Protein AF-A0A3Q0JA03-F1 (afdb_monomer)

Nearest PDB structures (foldseek):
  7r0u-assembly2_B  TM=6.895E-01  e=1.080E-05  Anopheles gambiae
  7r0o-assembly1_A  TM=6.574E-01  e=5.581E-05  Anopheles gambiae
  7r0o-assembly2_B  TM=6.532E-01  e=5.226E-05  Anopheles gambiae

Foldseek 3Di:
DPPVCVVPDPPDPPPDPPVAEDEQCLLVVCDPVNLVVQCVVCVPPPVSNVVSVVSNDRVVVVVVPPPDDHDYDYPDDPVPDDVCCVVPPHDDDDDDDADPDLVPDDPVVSVVVCVVCVVPHPNSDPPPVVVVDDPVVVVVVVVVVCVVCVPDPDDHDD

Solvent-accessible surface area (backbone atoms only — not comparable to full-atom values): 10381 Å² total; per-residue (Å²): 130,68,74,71,61,75,78,42,72,95,84,60,96,63,83,70,88,64,92,42,72,46,60,66,59,57,26,78,76,42,49,77,67,56,47,52,50,54,43,62,80,34,68,91,36,70,71,57,44,54,50,52,52,58,44,48,42,56,45,74,61,61,56,66,73,52,85,66,87,76,46,80,45,71,88,74,56,73,89,81,45,67,89,53,46,81,74,70,73,52,89,84,80,88,84,76,96,64,94,71,68,70,87,77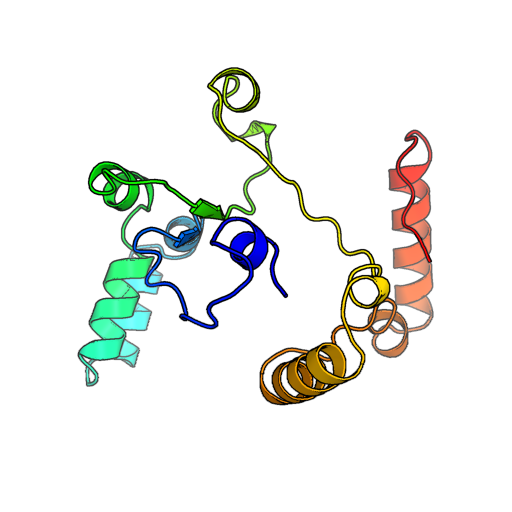,56,55,73,66,62,48,52,56,48,47,54,51,37,68,76,76,41,76,89,83,60,85,75,67,60,60,83,75,42,54,75,67,54,45,53,53,51,53,53,51,50,49,66,74,33,68,90,50,92,70,76,83,80,133

Mean predicted aligned error: 11.66 Å

pLDDT: mean 76.36, std 16.8, range [31.23, 95.06]

Sequence (158 aa):
MPHWSLLNHPNEAKSLSVSCILSTEFNVFVDNVRLAEFRAENSGNLEHLEIIDSIATPQYEQLRECTGRRFIKTHIPLSLLPPDLVTSGAKVREIGKSGGWKSKFSSELNMQADKWIEENLRQGKSGGWKSKFSSELNMQADKWIEENLRNTDIRFPE

Radius of gyration: 20.16 Å; Cα contacts (8 Å, |Δi|>4): 79; chains: 1; bounding box: 49×41×46 Å

Organism: Diaphorina citri (NCBI:txid121845)

Secondary structure (DSSP, 8-state):
--GGGGSS-TT-------TTEEETTGGGG--HHHHHHHHHHTTT-HHHHHHHHHHHS-HHHHHHH--S--EEE--S-GGGS-TTTTTTT---------S-SGGGS-HHHHHHHHHHHHHHS----TTTTTTTS-HHHHHHHHHHHHHHHTTS------

Structure (mmCIF, N/CA/C/O backbone):
data_AF-A0A3Q0JA03-F1
#
_entry.id   AF-A0A3Q0JA03-F1
#
loop_
_atom_site.group_PDB
_atom_site.id
_atom_site.type_symbol
_atom_site.label_atom_id
_atom_site.label_alt_id
_atom_site.label_comp_id
_atom_site.label_asym_id
_atom_site.label_entity_id
_atom_site.label_seq_id
_atom_site.pdbx_PDB_ins_code
_atom_site.Cartn_x
_atom_site.Cartn_y
_atom_site.Cartn_z
_atom_site.occupancy
_atom_site.B_iso_or_equiv
_atom_site.auth_seq_id
_atom_site.auth_comp_id
_atom_site.auth_asym_id
_atom_site.auth_atom_id
_atom_site.pdbx_PDB_model_num
ATOM 1 N N . MET A 1 1 ? -7.616 14.527 -14.366 1.00 31.23 1 MET A N 1
ATOM 2 C CA . MET A 1 1 ? -8.606 13.811 -13.529 1.00 31.23 1 MET A CA 1
ATOM 3 C C . MET A 1 1 ? -8.147 12.381 -13.238 1.00 31.23 1 MET A C 1
ATOM 5 O O . MET A 1 1 ? -7.594 11.749 -14.137 1.00 31.23 1 MET A O 1
ATOM 9 N N . PRO A 1 2 ? -8.342 11.852 -12.018 1.00 41.78 2 PRO A N 1
ATOM 10 C CA . PRO A 1 2 ? -8.052 10.451 -11.711 1.00 41.78 2 PRO A CA 1
ATOM 11 C C . PRO A 1 2 ? -8.949 9.524 -12.547 1.00 41.78 2 PRO A C 1
ATOM 13 O O . PRO A 1 2 ? -10.129 9.796 -12.731 1.00 41.78 2 PRO A O 1
ATOM 16 N N . HIS A 1 3 ? -8.391 8.438 -13.083 1.00 37.94 3 HIS A N 1
ATOM 17 C CA . HIS A 1 3 ? -9.002 7.603 -14.133 1.00 37.94 3 HIS A CA 1
ATOM 18 C C . HIS A 1 3 ? -10.402 7.041 -13.809 1.00 37.94 3 HIS A C 1
ATOM 20 O O . HIS A 1 3 ? -11.145 6.693 -14.720 1.00 37.94 3 HIS A O 1
ATOM 26 N N . TRP A 1 4 ? -10.794 6.983 -12.534 1.00 41.72 4 TRP A N 1
ATOM 27 C CA . TRP A 1 4 ? -12.147 6.592 -12.125 1.00 41.72 4 TRP A CA 1
ATOM 28 C C . TRP A 1 4 ? -13.235 7.567 -12.612 1.00 41.72 4 TRP A C 1
ATOM 30 O O . TRP A 1 4 ? -14.366 7.148 -12.841 1.00 41.72 4 TRP A O 1
ATOM 40 N N . SER A 1 5 ? -12.889 8.836 -12.844 1.00 41.34 5 SER A N 1
ATOM 41 C CA . SER A 1 5 ? -13.795 9.853 -13.405 1.00 41.34 5 SER A CA 1
ATOM 42 C C . SER A 1 5 ? -14.204 9.579 -14.857 1.00 41.34 5 SER A C 1
ATOM 44 O O . SER A 1 5 ? -15.272 10.005 -15.262 1.00 41.34 5 SER A O 1
ATOM 46 N N . LEU A 1 6 ? -13.403 8.827 -15.625 1.00 45.56 6 LEU A N 1
ATOM 47 C CA . LEU A 1 6 ? -13.709 8.463 -17.019 1.00 45.56 6 LEU A CA 1
ATOM 48 C C . LEU A 1 6 ? -14.642 7.248 -17.133 1.00 45.56 6 LEU A C 1
ATOM 50 O O . LEU A 1 6 ? -15.186 6.981 -18.199 1.00 45.56 6 LEU A O 1
ATOM 54 N N . LEU A 1 7 ? -14.788 6.479 -16.049 1.00 46.62 7 LEU A N 1
ATOM 55 C CA . LEU A 1 7 ? -15.629 5.277 -16.001 1.00 46.62 7 LEU A CA 1
ATOM 56 C C . LEU A 1 7 ? -17.073 5.582 -15.585 1.00 46.62 7 LEU A C 1
ATOM 58 O O . LEU A 1 7 ? -17.923 4.694 -15.635 1.00 46.62 7 LEU A O 1
ATOM 62 N N . ASN A 1 8 ? -17.333 6.827 -15.197 1.00 43.78 8 ASN A N 1
ATOM 63 C CA . ASN A 1 8 ? -18.654 7.382 -14.962 1.00 43.78 8 ASN A CA 1
ATOM 64 C C . ASN A 1 8 ? -18.874 8.474 -16.022 1.00 43.78 8 ASN A C 1
ATOM 66 O O . ASN A 1 8 ? -17.928 9.148 -16.409 1.00 43.78 8 ASN A O 1
ATOM 70 N N . HIS A 1 9 ? -20.079 8.565 -16.578 1.00 38.75 9 HIS A N 1
ATOM 71 C CA . HIS A 1 9 ? -20.379 9.295 -17.817 1.00 38.75 9 HIS A CA 1
ATOM 72 C C . HIS A 1 9 ? -19.724 10.696 -17.930 1.00 38.75 9 HIS A C 1
ATOM 74 O O . HIS A 1 9 ? -19.754 11.459 -16.966 1.00 38.75 9 HIS A O 1
ATOM 80 N N . PRO A 1 10 ? -19.202 11.079 -19.116 1.00 40.19 10 PRO A N 1
ATOM 81 C CA . PRO A 1 10 ? -18.304 12.230 -19.302 1.00 40.19 10 PRO A CA 1
ATOM 82 C C . PRO A 1 10 ? -18.906 13.633 -19.079 1.00 40.19 10 PRO A C 1
ATOM 84 O O . PRO A 1 10 ? -18.200 14.612 -19.293 1.00 40.19 10 PRO A O 1
ATOM 87 N N . ASN A 1 11 ? -20.165 13.759 -18.646 1.00 35.66 11 ASN A N 1
ATOM 88 C CA . ASN A 1 11 ? -20.891 15.037 -18.626 1.00 35.66 11 ASN A CA 1
ATOM 89 C C . ASN A 1 11 ? -21.435 15.475 -17.260 1.00 35.66 11 ASN A C 1
ATOM 91 O O . ASN A 1 11 ? -22.151 16.470 -17.200 1.00 35.66 11 ASN A O 1
ATOM 95 N N . GLU A 1 12 ? -21.105 14.809 -16.153 1.00 36.28 12 GLU A N 1
ATOM 96 C CA . GLU A 1 12 ? -21.558 15.275 -14.838 1.00 36.28 12 GLU A CA 1
ATOM 97 C C . GLU A 1 12 ? -20.419 15.268 -13.821 1.00 36.28 12 GLU A C 1
ATOM 99 O O . GLU A 1 12 ? -19.922 14.219 -13.415 1.00 36.28 12 GLU A O 1
ATOM 104 N N . ALA A 1 13 ? -20.055 16.463 -13.348 1.00 35.72 13 ALA A N 1
ATOM 105 C CA . ALA A 1 13 ? -19.254 16.692 -12.148 1.00 35.72 13 ALA A CA 1
ATOM 106 C C . ALA A 1 13 ? -20.036 16.305 -10.876 1.00 35.72 13 ALA A C 1
ATOM 108 O O . ALA A 1 13 ? -20.116 17.062 -9.911 1.00 35.72 13 ALA A O 1
ATOM 109 N N . LY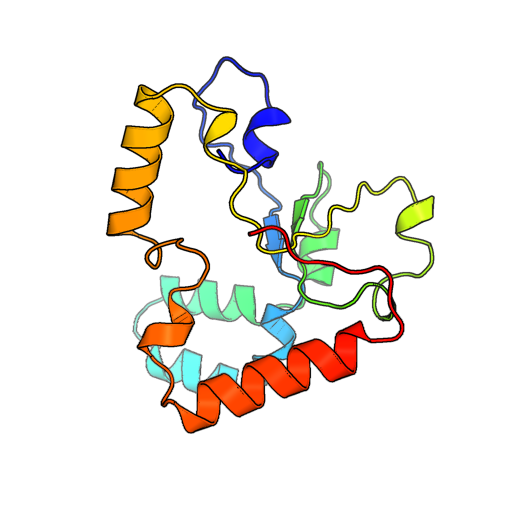S A 1 14 ? -20.641 15.116 -10.863 1.00 37.78 14 LYS A N 1
ATOM 110 C CA . LYS A 1 14 ? -21.088 14.490 -9.628 1.00 37.78 14 LYS A CA 1
ATOM 111 C C . LYS A 1 14 ? -19.862 13.809 -9.049 1.00 37.78 14 LYS A C 1
ATOM 113 O O . LYS A 1 14 ? -19.413 12.785 -9.554 1.00 37.78 14 LYS A O 1
ATOM 118 N N . SER A 1 15 ? -19.300 14.426 -8.010 1.00 44.69 15 SER A N 1
ATOM 119 C CA . SER A 1 15 ? -18.487 13.729 -7.016 1.00 44.69 15 SER A CA 1
ATOM 120 C C . SER A 1 15 ? -19.227 12.441 -6.667 1.00 44.69 15 SER A C 1
ATOM 122 O O . SER A 1 15 ? -20.292 12.471 -6.049 1.00 44.69 15 SER A O 1
ATOM 124 N N . LEU A 1 16 ? -18.766 11.322 -7.221 1.00 41.31 16 LEU A N 1
ATOM 125 C CA . LEU A 1 16 ? -19.474 10.068 -7.074 1.00 41.31 16 LEU A CA 1
ATOM 126 C C . LEU A 1 16 ? -19.281 9.605 -5.641 1.00 41.31 16 LEU A C 1
ATOM 128 O O . LEU A 1 16 ? -18.162 9.340 -5.206 1.00 41.31 16 LEU A O 1
ATOM 132 N N . SER A 1 17 ? -20.404 9.464 -4.946 1.00 42.34 17 SER A N 1
ATOM 133 C CA . SER A 1 17 ? -20.586 8.462 -3.907 1.00 42.34 17 SER A CA 1
ATOM 134 C C . SER A 1 17 ? -20.193 7.097 -4.492 1.00 42.34 17 SER A C 1
ATOM 136 O O . SER A 1 17 ? -21.004 6.375 -5.069 1.00 42.34 17 SER A O 1
ATOM 138 N N . VAL A 1 18 ? -18.898 6.783 -4.465 1.00 47.75 18 VAL A N 1
ATOM 139 C CA . VAL A 1 18 ? -18.385 5.447 -4.751 1.00 47.75 18 VAL A CA 1
ATOM 140 C C . VAL A 1 18 ? -18.267 4.779 -3.395 1.00 47.75 18 VAL A C 1
ATOM 142 O O . VAL A 1 18 ? -17.290 4.977 -2.681 1.00 47.75 18 VAL A O 1
ATOM 145 N N . SER A 1 19 ? -19.290 4.013 -3.025 1.00 50.53 19 SER A N 1
ATOM 146 C CA . SER A 1 19 ? -19.438 3.448 -1.679 1.00 50.53 19 SER A CA 1
ATOM 147 C C . SER A 1 19 ? -18.360 2.426 -1.288 1.00 50.53 19 SER A C 1
ATOM 149 O O . SER A 1 19 ? -18.331 2.003 -0.141 1.00 50.53 19 SER A O 1
ATOM 151 N N . CYS A 1 20 ? -17.485 2.011 -2.214 1.00 55.69 20 CYS A N 1
ATOM 152 C CA . CYS A 1 20 ? -16.496 0.951 -1.992 1.00 55.69 20 CYS A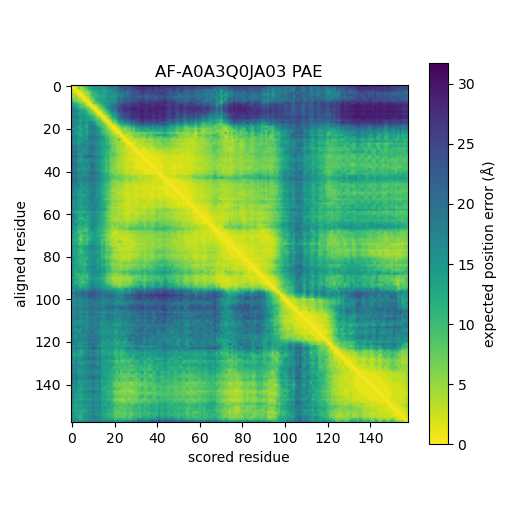 CA 1
ATOM 153 C C . CYS A 1 20 ? -15.150 1.253 -2.680 1.00 55.69 20 CYS A C 1
ATOM 155 O O . CYS A 1 20 ? -14.725 0.507 -3.571 1.00 55.69 20 CYS A O 1
ATOM 157 N N . ILE A 1 21 ? -14.495 2.354 -2.283 1.00 61.94 21 ILE A N 1
ATOM 158 C CA . ILE A 1 21 ? -13.054 2.565 -2.509 1.00 61.94 21 ILE A CA 1
ATOM 159 C C . ILE A 1 21 ? -12.314 2.137 -1.243 1.00 61.94 21 ILE A C 1
ATOM 161 O O . ILE A 1 21 ? -12.433 2.799 -0.219 1.00 61.94 21 ILE A O 1
ATOM 165 N N . LEU A 1 22 ? -11.544 1.051 -1.311 1.00 67.38 22 LEU A N 1
ATOM 166 C CA . LEU A 1 22 ? -10.843 0.494 -0.146 1.00 67.38 22 LEU A CA 1
ATOM 167 C C . LEU A 1 22 ? -9.353 0.308 -0.448 1.00 67.38 22 LEU A C 1
ATOM 169 O O . LEU A 1 22 ? -9.011 -0.140 -1.543 1.00 67.38 22 LEU A O 1
ATOM 173 N N . SER A 1 23 ? -8.484 0.650 0.513 1.00 71.56 23 SER A N 1
ATOM 174 C CA . SER A 1 23 ? -7.050 0.310 0.482 1.00 71.56 23 SER A CA 1
ATOM 175 C C . SER A 1 23 ? -6.818 -0.919 1.345 1.00 71.56 23 SER A C 1
ATOM 177 O O . SER A 1 23 ? -7.072 -0.873 2.544 1.00 71.56 23 SER A O 1
ATOM 179 N N . THR A 1 24 ? -6.337 -2.008 0.756 1.00 71.19 24 THR A N 1
ATOM 180 C CA . THR A 1 24 ? -6.298 -3.326 1.416 1.00 71.19 24 THR A CA 1
ATOM 181 C C . THR A 1 24 ? -5.285 -3.470 2.551 1.00 71.19 24 THR A C 1
ATOM 183 O O . THR A 1 24 ? -5.307 -4.486 3.230 1.00 71.19 24 THR A O 1
ATOM 186 N N . GLU A 1 25 ? -4.358 -2.524 2.712 1.00 78.06 25 GLU A N 1
ATOM 187 C CA . GLU A 1 25 ? -3.202 -2.688 3.606 1.00 78.06 25 GLU A CA 1
ATOM 188 C C . GLU A 1 25 ? -3.254 -1.874 4.903 1.00 78.06 25 GLU A C 1
ATOM 190 O O . GLU A 1 25 ? -2.379 -2.052 5.746 1.00 78.06 25 GLU A O 1
ATOM 195 N N . PHE A 1 26 ? -4.233 -0.982 5.100 1.00 75.62 26 PHE A N 1
ATOM 196 C CA . PHE A 1 26 ? -4.209 -0.092 6.271 1.00 75.62 26 PHE A CA 1
ATOM 197 C C . PHE A 1 26 ? -4.273 -0.852 7.596 1.00 75.62 26 PHE A C 1
ATOM 199 O O . PHE A 1 26 ? -3.520 -0.520 8.511 1.00 75.62 26 PHE A O 1
ATOM 206 N N . ASN A 1 27 ? -5.081 -1.911 7.675 1.00 78.94 27 ASN A N 1
ATOM 207 C CA . ASN A 1 27 ? -5.203 -2.714 8.889 1.00 78.94 27 ASN A CA 1
ATOM 208 C C . ASN A 1 27 ? -3.887 -3.431 9.261 1.00 78.94 27 ASN A C 1
ATOM 210 O O . ASN A 1 27 ? -3.644 -3.697 10.432 1.00 78.94 27 ASN A O 1
ATOM 214 N N . VAL A 1 28 ? -3.008 -3.707 8.287 1.00 82.50 28 VAL A N 1
ATOM 215 C CA . VAL A 1 28 ? -1.714 -4.379 8.518 1.00 82.50 28 VAL A CA 1
ATOM 216 C C . VAL A 1 28 ? -0.762 -3.505 9.343 1.00 82.50 28 VAL A C 1
ATOM 218 O O . VAL A 1 28 ? 0.108 -4.024 10.039 1.00 82.50 28 VAL A O 1
ATOM 221 N N . PHE A 1 29 ? -0.927 -2.181 9.303 1.00 78.88 29 PHE A N 1
ATOM 222 C CA . PHE A 1 29 ? -0.091 -1.245 10.059 1.00 78.88 29 PHE A CA 1
ATOM 223 C C . PHE A 1 29 ? -0.611 -0.959 11.476 1.00 78.88 29 PHE A C 1
ATOM 225 O O . PHE A 1 29 ? 0.105 -0.341 12.270 1.00 78.88 29 PHE A O 1
ATOM 232 N N . VAL A 1 30 ? -1.826 -1.406 11.808 1.00 84.31 30 VAL A N 1
ATOM 233 C CA . VAL A 1 30 ? -2.502 -1.101 13.075 1.00 84.31 30 VAL A CA 1
ATOM 234 C C . VAL A 1 30 ? -2.642 -2.375 13.906 1.00 84.31 30 VAL A C 1
ATOM 236 O O . VAL A 1 30 ? -3.654 -3.066 13.862 1.00 84.31 30 VAL A O 1
ATOM 239 N N . ASP A 1 31 ? -1.598 -2.697 14.672 1.00 87.25 31 ASP A N 1
ATOM 240 C CA . ASP A 1 31 ? -1.680 -3.747 15.692 1.00 87.25 31 ASP A CA 1
ATOM 241 C C . ASP A 1 31 ? -2.483 -3.282 16.924 1.00 87.25 31 ASP A C 1
ATOM 243 O O . ASP A 1 31 ? -2.813 -2.104 17.071 1.00 87.25 31 ASP A O 1
ATOM 247 N N . ASN A 1 32 ? -2.784 -4.211 17.836 1.00 89.31 32 ASN A N 1
ATOM 248 C CA . ASN A 1 32 ? -3.585 -3.923 19.030 1.00 89.31 32 ASN A CA 1
ATOM 249 C C . ASN A 1 32 ? -2.960 -2.865 19.956 1.00 89.31 32 ASN A C 1
ATOM 251 O O . ASN A 1 32 ? -3.698 -2.156 20.641 1.00 89.31 32 ASN A O 1
ATOM 255 N N . VAL A 1 33 ? -1.627 -2.762 20.000 1.00 91.88 33 VAL A N 1
ATOM 256 C CA . VAL A 1 33 ? -0.928 -1.773 20.833 1.00 91.88 33 VAL A CA 1
ATOM 257 C C . VAL A 1 33 ? -1.112 -0.389 20.221 1.00 91.88 33 VAL A C 1
ATOM 259 O O . VAL A 1 33 ? -1.604 0.515 20.894 1.00 91.88 33 VAL A O 1
ATOM 262 N N . ARG A 1 34 ? -0.840 -0.250 18.919 1.00 90.06 34 ARG A N 1
ATOM 263 C CA . ARG A 1 34 ? -1.040 1.007 18.180 1.00 90.06 34 ARG A CA 1
ATOM 264 C C . ARG A 1 34 ? -2.497 1.448 18.172 1.00 90.06 34 ARG A C 1
ATOM 266 O O . ARG A 1 34 ? -2.786 2.631 18.303 1.00 90.06 34 ARG A O 1
ATOM 273 N N . LEU A 1 35 ? -3.428 0.502 18.057 1.00 90.88 35 LEU A N 1
ATOM 274 C CA . LEU A 1 35 ? -4.857 0.793 18.130 1.00 90.88 35 LEU A CA 1
ATOM 275 C C . LEU A 1 35 ? -5.238 1.414 19.480 1.00 90.88 35 LEU A C 1
ATOM 277 O O . LEU A 1 35 ? -6.000 2.379 19.522 1.00 90.88 35 LEU A O 1
ATOM 281 N N . ALA A 1 36 ? -4.709 0.878 20.583 1.00 93.00 36 ALA A N 1
ATOM 282 C CA . ALA A 1 36 ? -4.955 1.422 21.914 1.00 93.00 36 ALA A CA 1
ATOM 283 C C . ALA A 1 36 ? -4.364 2.833 22.073 1.00 93.00 36 ALA A C 1
ATOM 285 O O . ALA A 1 36 ? -5.040 3.708 22.613 1.00 93.00 36 ALA A O 1
ATOM 286 N N . GLU A 1 37 ? -3.154 3.066 21.557 1.00 94.12 37 GLU A N 1
ATOM 287 C CA . GLU A 1 37 ? -2.514 4.388 21.534 1.00 94.12 37 GLU A CA 1
ATOM 288 C C . GLU A 1 37 ? -3.358 5.402 20.748 1.00 94.12 37 GLU A C 1
ATOM 290 O O . GLU A 1 37 ? -3.747 6.433 21.299 1.00 94.12 37 GLU A O 1
ATOM 295 N N . PHE A 1 38 ? -3.754 5.072 19.512 1.00 92.50 38 PHE A N 1
ATOM 296 C CA . PHE A 1 38 ? -4.591 5.950 18.688 1.00 92.50 38 PHE A CA 1
ATOM 297 C C . PHE A 1 38 ? -5.929 6.270 19.356 1.00 92.50 38 PHE A C 1
ATOM 299 O O . PHE A 1 38 ? -6.371 7.420 19.330 1.00 92.50 38 PHE A O 1
ATOM 306 N N . ARG A 1 39 ? -6.574 5.287 19.993 1.00 93.56 39 ARG A N 1
ATOM 307 C CA . ARG A 1 39 ? -7.826 5.516 20.729 1.00 93.56 39 ARG A CA 1
ATOM 308 C C . ARG A 1 39 ? -7.622 6.400 21.957 1.00 93.56 39 ARG A C 1
ATOM 310 O O . ARG A 1 39 ? -8.465 7.252 22.223 1.00 93.56 39 ARG A O 1
ATOM 317 N N . ALA A 1 40 ? -6.526 6.230 22.695 1.00 95.00 40 ALA A N 1
ATOM 318 C CA . ALA A 1 40 ? -6.221 7.062 23.857 1.00 95.00 40 ALA A CA 1
ATOM 319 C C . ALA A 1 40 ? -5.996 8.529 23.452 1.00 95.00 40 ALA A C 1
ATOM 321 O O . ALA A 1 40 ? -6.609 9.429 24.036 1.00 95.00 40 ALA A O 1
ATOM 322 N N . GLU A 1 41 ? -5.197 8.755 22.404 1.00 94.94 41 GLU A N 1
ATOM 323 C CA . GLU A 1 41 ? -4.918 10.083 21.840 1.00 94.94 41 GLU A CA 1
ATOM 324 C C . GLU A 1 41 ? -6.178 10.779 21.301 1.00 94.94 41 GLU A C 1
ATOM 326 O O . GLU A 1 41 ? -6.276 12.004 21.349 1.00 94.94 41 GLU A O 1
ATOM 331 N N . ASN A 1 42 ? -7.165 10.007 20.832 1.00 94.88 42 ASN A N 1
ATOM 332 C CA . ASN A 1 42 ? -8.400 10.519 20.229 1.00 94.88 42 ASN A CA 1
ATOM 333 C C . ASN A 1 42 ? -9.646 10.323 21.112 1.00 94.88 42 ASN A C 1
ATOM 335 O O . ASN A 1 42 ? -10.769 10.475 20.637 1.00 94.88 42 ASN A O 1
ATOM 339 N N . SER A 1 43 ? -9.470 10.030 22.404 1.00 92.56 43 SER A N 1
ATOM 340 C CA . SER A 1 43 ? -10.561 9.658 23.325 1.00 92.56 43 SER A CA 1
ATOM 341 C C . SER A 1 43 ? -11.687 10.696 23.458 1.00 92.56 43 SER A C 1
ATOM 343 O O . SER A 1 43 ? -12.813 10.341 23.799 1.00 92.56 43 SER A O 1
ATOM 345 N N . GLY A 1 44 ? -11.412 11.970 23.159 1.00 94.06 44 GLY A N 1
ATOM 346 C CA . GLY A 1 44 ? -12.396 13.057 23.178 1.00 94.06 44 GLY A CA 1
ATOM 347 C C . GLY A 1 44 ? -13.141 13.303 21.860 1.00 94.06 44 GLY A C 1
ATOM 348 O O . GLY A 1 44 ? -13.955 14.222 21.810 1.00 94.06 44 GLY A O 1
ATOM 349 N N . ASN A 1 45 ? -12.863 12.546 20.793 1.00 94.38 45 ASN A N 1
ATOM 350 C CA . ASN A 1 45 ? -13.432 12.787 19.466 1.00 94.38 45 ASN A CA 1
ATOM 351 C C . ASN A 1 45 ? -14.025 11.504 18.864 1.00 94.38 45 ASN A C 1
ATOM 353 O O . ASN A 1 45 ? -13.309 10.657 18.335 1.00 94.38 45 ASN A O 1
ATOM 357 N N . LEU A 1 46 ? -15.354 11.395 18.913 1.00 91.75 46 LEU A N 1
ATOM 358 C CA . LEU A 1 46 ? -16.095 10.235 18.409 1.00 91.75 46 LEU A CA 1
ATOM 359 C C . LEU A 1 46 ? -15.869 9.983 16.911 1.00 91.75 46 LEU A C 1
ATOM 361 O O . LEU A 1 46 ? -15.710 8.834 16.518 1.00 91.75 46 LEU A O 1
ATOM 365 N N . GLU A 1 47 ? -15.777 11.034 16.092 1.00 91.75 47 GLU A N 1
ATOM 366 C CA . GLU A 1 47 ? -15.547 10.901 14.647 1.00 91.75 47 GLU A CA 1
ATOM 367 C C . GLU A 1 47 ? -14.172 10.283 14.360 1.00 91.75 47 GLU A C 1
ATOM 369 O O . GLU A 1 47 ? -14.030 9.390 13.525 1.00 91.75 47 GLU A O 1
ATOM 374 N N . HIS A 1 48 ? -13.145 10.705 15.100 1.00 90.62 48 HIS A N 1
ATOM 375 C CA . HIS A 1 48 ? -11.812 10.120 14.963 1.00 90.62 48 HIS A CA 1
ATOM 376 C C . HIS A 1 48 ? -11.790 8.657 15.404 1.00 90.62 48 HIS A C 1
ATOM 378 O O . HIS A 1 48 ? -11.146 7.837 14.752 1.00 90.62 48 HIS A O 1
ATOM 384 N N . LEU A 1 49 ? -12.495 8.322 16.488 1.00 89.06 49 LEU A N 1
ATOM 385 C CA . LEU A 1 49 ? -12.591 6.946 16.975 1.00 89.06 49 LEU A CA 1
ATOM 386 C C . LEU A 1 49 ? -13.275 6.031 15.948 1.00 89.06 49 LEU A C 1
ATOM 388 O O . LEU A 1 49 ? -12.771 4.940 15.692 1.00 89.06 49 LEU A O 1
ATOM 392 N N . GLU A 1 50 ? -14.339 6.495 15.287 1.00 89.75 50 GLU A N 1
ATOM 393 C CA . GLU A 1 50 ? -14.991 5.754 14.197 1.00 89.75 50 GLU A CA 1
ATOM 394 C C . GLU A 1 50 ? -14.045 5.515 13.010 1.00 89.75 50 GLU A C 1
ATOM 396 O O . GLU A 1 50 ? -13.996 4.412 12.456 1.00 89.75 50 GLU A O 1
ATOM 401 N N . ILE A 1 51 ? -13.243 6.518 12.636 1.00 86.94 51 ILE A N 1
ATOM 402 C CA . ILE A 1 51 ? -12.231 6.370 11.581 1.00 86.94 51 ILE A CA 1
ATOM 403 C C . ILE A 1 51 ? -11.159 5.358 12.001 1.00 86.94 51 ILE A C 1
ATOM 405 O O . ILE A 1 51 ? -10.804 4.491 11.202 1.00 86.94 51 ILE A O 1
ATOM 409 N N . ILE A 1 52 ? -10.661 5.443 13.239 1.00 87.56 52 ILE A N 1
ATOM 410 C CA . ILE A 1 52 ? -9.648 4.533 13.798 1.00 87.56 52 ILE A CA 1
ATOM 411 C C . ILE A 1 52 ? -10.144 3.082 13.775 1.00 87.56 52 ILE A C 1
ATOM 413 O O . ILE A 1 52 ? -9.419 2.174 13.362 1.00 87.56 52 ILE A O 1
ATOM 417 N N . ASP A 1 53 ? -11.395 2.858 14.157 1.00 87.06 53 ASP A N 1
ATOM 418 C CA . ASP A 1 53 ? -11.988 1.523 14.152 1.00 87.06 53 ASP A CA 1
ATOM 419 C C . ASP A 1 53 ? -12.200 1.007 12.720 1.00 87.06 53 ASP A C 1
ATOM 421 O O . ASP A 1 53 ? -11.935 -0.162 12.415 1.00 87.06 53 ASP A O 1
ATOM 425 N N . SER A 1 54 ? -12.584 1.896 11.802 1.00 83.81 54 SER A N 1
ATOM 426 C CA . SER A 1 54 ? -12.720 1.575 10.380 1.00 83.81 54 SER A CA 1
ATOM 427 C C . SER A 1 54 ? -11.389 1.177 9.729 1.00 83.81 54 SER A C 1
ATOM 429 O O . SER A 1 54 ? -11.351 0.206 8.969 1.00 83.81 54 SER A O 1
ATOM 431 N N . ILE A 1 55 ? -10.281 1.866 10.037 1.00 82.81 55 ILE A N 1
ATOM 432 C CA . ILE A 1 55 ? -8.956 1.526 9.482 1.00 82.81 55 ILE A CA 1
ATOM 433 C C . ILE A 1 55 ? -8.367 0.250 10.094 1.00 82.81 55 ILE A C 1
ATOM 435 O O . ILE A 1 55 ? -7.620 -0.453 9.410 1.00 82.81 55 ILE A O 1
ATOM 439 N N . ALA A 1 56 ? -8.701 -0.052 11.352 1.00 86.56 56 ALA A N 1
ATOM 440 C CA . ALA A 1 56 ? -8.263 -1.260 12.048 1.00 86.56 56 ALA A CA 1
ATOM 441 C C . ALA A 1 56 ? -9.018 -2.514 11.577 1.00 86.56 56 ALA A C 1
ATOM 443 O O . ALA A 1 56 ? -8.505 -3.629 11.680 1.00 86.56 56 ALA A O 1
ATOM 444 N N . THR A 1 57 ? -10.221 -2.336 11.031 1.00 85.75 57 THR A N 1
ATOM 445 C CA . THR A 1 57 ? -11.024 -3.430 10.482 1.00 85.75 57 THR A CA 1
ATOM 446 C C . THR A 1 57 ? -10.346 -4.014 9.235 1.00 85.75 57 THR A C 1
ATOM 448 O O . THR A 1 57 ? -10.030 -3.265 8.303 1.00 85.75 57 THR A O 1
ATOM 451 N N . PRO A 1 58 ? -10.139 -5.343 9.153 1.00 86.44 58 PRO A N 1
ATOM 452 C CA . PRO A 1 58 ? -9.605 -5.966 7.951 1.00 86.44 58 PRO A CA 1
ATOM 453 C C . PRO A 1 58 ? -10.489 -5.694 6.731 1.00 86.44 58 PRO A C 1
ATOM 455 O O . PRO A 1 58 ? -11.672 -6.035 6.701 1.00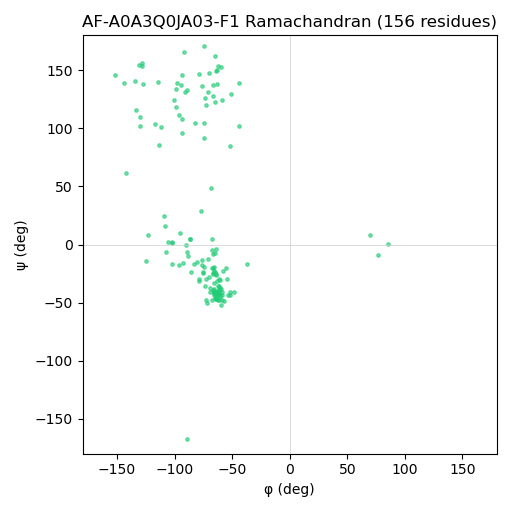 86.44 58 PRO A O 1
ATOM 458 N N . GLN A 1 59 ? -9.915 -5.126 5.670 1.00 82.25 59 GLN A N 1
ATOM 459 C CA . GLN A 1 59 ? -10.710 -4.664 4.527 1.00 82.25 59 GLN A CA 1
ATOM 460 C C . GLN A 1 59 ? -11.413 -5.793 3.762 1.00 82.25 59 GLN A C 1
ATOM 462 O O . GLN A 1 59 ? -12.387 -5.531 3.060 1.00 82.25 59 GLN A O 1
ATOM 467 N N . TYR A 1 60 ? -10.985 -7.054 3.898 1.00 82.19 60 TYR A N 1
ATOM 468 C CA . TYR A 1 60 ? -11.724 -8.177 3.315 1.00 82.19 60 TYR A CA 1
ATOM 469 C C . TYR A 1 60 ? -13.111 -8.367 3.950 1.00 82.19 60 TYR A C 1
ATOM 471 O O . TYR A 1 60 ? -13.986 -8.924 3.291 1.00 82.19 60 TYR A O 1
ATOM 479 N N . GLU A 1 61 ? -13.330 -7.908 5.186 1.00 86.19 61 GLU A N 1
ATOM 480 C CA . GLU A 1 61 ? -14.643 -7.916 5.843 1.00 86.19 61 GLU A CA 1
ATOM 481 C C . GLU A 1 61 ? -15.542 -6.842 5.227 1.00 86.19 61 GLU A C 1
ATOM 483 O O . GLU A 1 61 ? -16.637 -7.142 4.761 1.00 86.19 61 GLU A O 1
ATOM 488 N N . GLN A 1 62 ? -15.023 -5.622 5.074 1.00 80.12 62 GLN A N 1
ATOM 489 C CA . GLN A 1 62 ? -15.729 -4.523 4.405 1.00 80.12 62 GLN A CA 1
ATOM 490 C C . GLN A 1 62 ? -16.056 -4.858 2.937 1.00 80.12 62 GLN A C 1
ATOM 492 O O . GLN A 1 62 ? -17.136 -4.548 2.436 1.00 80.12 62 GLN A O 1
ATOM 497 N N . LEU A 1 63 ? -15.148 -5.550 2.239 1.00 81.12 63 LEU A N 1
ATOM 498 C CA . LEU A 1 63 ? -15.341 -5.975 0.849 1.00 81.12 63 LEU A CA 1
ATOM 499 C C . LEU A 1 63 ? -16.433 -7.039 0.663 1.00 81.12 63 LEU A C 1
ATOM 501 O O . LEU A 1 63 ? -16.899 -7.189 -0.473 1.00 81.12 63 LEU A O 1
ATOM 505 N N . ARG A 1 64 ? -16.812 -7.785 1.713 1.00 83.75 64 ARG A N 1
ATOM 506 C CA . ARG A 1 64 ? -17.911 -8.770 1.659 1.00 83.75 64 ARG A CA 1
ATOM 507 C C . ARG A 1 64 ? -19.275 -8.093 1.622 1.00 83.75 64 ARG A C 1
ATOM 509 O O . ARG A 1 64 ? -20.146 -8.547 0.889 1.00 83.75 64 ARG A O 1
ATOM 516 N N . GLU A 1 65 ? -19.417 -6.979 2.331 1.00 83.75 65 GLU A N 1
ATOM 517 C CA . GLU A 1 65 ? -20.659 -6.198 2.381 1.00 83.75 65 GLU A CA 1
ATOM 518 C C . GLU A 1 65 ? -20.875 -5.356 1.106 1.00 83.75 65 GLU A C 1
ATOM 520 O O . GLU A 1 65 ? -21.987 -4.934 0.783 1.00 83.75 65 GLU A O 1
ATOM 525 N N . CYS A 1 66 ? -19.815 -5.141 0.320 1.00 81.69 66 CYS A N 1
ATOM 526 C CA . CYS A 1 66 ? -19.871 -4.442 -0.961 1.00 81.69 66 CYS A CA 1
ATOM 527 C C . CYS A 1 66 ? -20.509 -5.303 -2.070 1.00 81.69 66 CYS A C 1
ATOM 529 O O . CYS A 1 66 ? -19.813 -6.001 -2.811 1.00 81.69 66 CYS A O 1
ATOM 531 N N . THR A 1 67 ? -21.826 -5.182 -2.252 1.00 82.81 67 THR A N 1
ATOM 532 C CA . THR A 1 67 ? -22.596 -5.883 -3.306 1.00 82.81 67 THR A CA 1
ATOM 533 C C . THR A 1 67 ? -22.516 -5.229 -4.694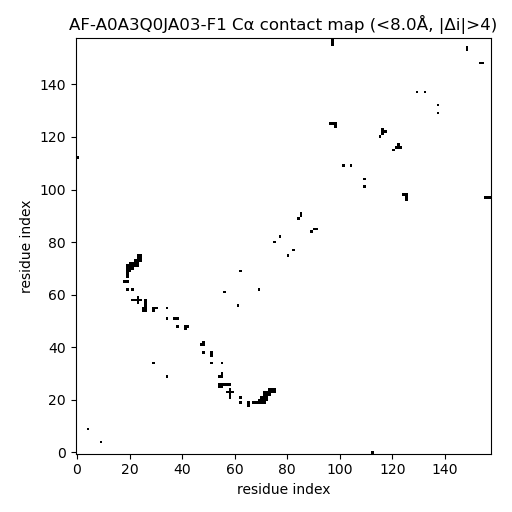 1.00 82.81 67 THR A C 1
ATOM 535 O O . THR A 1 67 ? -22.861 -5.848 -5.700 1.00 82.81 67 THR A O 1
ATOM 538 N N . GLY A 1 68 ? -22.053 -3.977 -4.769 1.00 81.75 68 GLY A N 1
ATOM 539 C CA . GLY A 1 68 ? -21.905 -3.214 -6.010 1.00 81.75 68 GLY A CA 1
ATOM 540 C C . GLY A 1 68 ? -20.546 -3.374 -6.706 1.00 81.75 68 GLY A C 1
ATOM 541 O O . GLY A 1 68 ? -19.716 -4.219 -6.373 1.00 81.75 68 GLY A O 1
ATOM 542 N N . ARG A 1 69 ? -20.281 -2.506 -7.691 1.00 81.25 69 ARG A N 1
ATOM 543 C CA . ARG A 1 69 ? -18.968 -2.424 -8.351 1.00 81.25 69 ARG A CA 1
ATOM 544 C C . ARG A 1 69 ? -17.904 -1.959 -7.350 1.00 81.25 69 ARG A C 1
ATOM 546 O O . ARG A 1 69 ? -18.007 -0.865 -6.806 1.00 81.25 69 ARG A O 1
ATOM 553 N N . ARG A 1 70 ? -16.856 -2.766 -7.165 1.00 84.38 70 ARG A N 1
ATOM 554 C CA . ARG A 1 70 ? -15.755 -2.495 -6.226 1.00 84.38 70 ARG A CA 1
ATOM 555 C C . ARG A 1 70 ? -14.585 -1.807 -6.922 1.00 84.38 70 ARG A C 1
ATOM 557 O O . ARG A 1 70 ? -14.190 -2.215 -8.015 1.00 84.38 70 ARG A O 1
ATOM 564 N N . PHE A 1 71 ? -14.011 -0.804 -6.265 1.00 84.31 71 PHE A N 1
ATOM 565 C CA . PHE A 1 71 ? -12.773 -0.154 -6.686 1.00 84.31 71 PHE A CA 1
ATOM 566 C C . PHE A 1 71 ? -11.722 -0.378 -5.600 1.00 84.31 71 PHE A C 1
ATOM 568 O O . PHE A 1 71 ? -11.757 0.242 -4.544 1.00 84.31 71 PHE A O 1
ATOM 575 N N . ILE A 1 72 ? -10.795 -1.299 -5.848 1.00 84.56 72 ILE A N 1
ATOM 576 C CA . ILE A 1 72 ? -9.799 -1.701 -4.853 1.00 84.56 72 ILE A CA 1
ATOM 577 C C . ILE A 1 72 ? -8.486 -0.993 -5.162 1.00 84.56 72 ILE A C 1
ATOM 579 O O . ILE A 1 72 ? -7.957 -1.098 -6.271 1.00 84.56 72 ILE A O 1
ATOM 583 N N . LYS A 1 73 ? -7.967 -0.267 -4.175 1.00 84.44 73 LYS A N 1
ATOM 584 C CA . LYS A 1 73 ? -6.604 0.251 -4.169 1.00 84.44 73 LYS A CA 1
ATOM 585 C C . LYS A 1 73 ? -5.743 -0.704 -3.345 1.00 84.44 73 LYS A C 1
ATOM 587 O O . LYS A 1 73 ? -6.170 -1.197 -2.308 1.00 84.44 73 LYS A O 1
ATOM 592 N N . THR A 1 74 ? -4.532 -0.974 -3.808 1.00 84.56 74 THR A N 1
ATOM 593 C CA . THR A 1 74 ? -3.587 -1.799 -3.063 1.00 84.56 74 THR A CA 1
ATOM 594 C C . THR A 1 74 ? -2.155 -1.407 -3.396 1.00 84.56 74 THR A C 1
ATOM 596 O O . THR A 1 74 ? -1.857 -0.995 -4.522 1.00 84.56 74 THR A O 1
ATOM 599 N N . HIS A 1 75 ? -1.290 -1.510 -2.397 1.00 86.38 75 HIS A N 1
ATOM 600 C CA . HIS A 1 75 ? 0.163 -1.448 -2.500 1.00 86.38 75 HIS A CA 1
ATOM 601 C C . HIS A 1 75 ? 0.800 -2.840 -2.341 1.00 86.38 75 HIS A C 1
ATOM 603 O O . HIS A 1 75 ? 2.024 -2.961 -2.380 1.00 86.38 75 HIS A O 1
ATOM 609 N N . ILE A 1 76 ? -0.016 -3.887 -2.180 1.00 86.94 76 ILE A N 1
ATOM 610 C CA . ILE A 1 76 ? 0.432 -5.277 -2.118 1.00 86.94 76 ILE A CA 1
ATOM 611 C C . ILE A 1 76 ? 0.902 -5.704 -3.521 1.00 86.94 76 ILE A C 1
ATOM 613 O O . ILE A 1 76 ? 0.184 -5.478 -4.501 1.00 86.94 76 ILE A O 1
ATOM 617 N N . PRO A 1 77 ? 2.096 -6.312 -3.652 1.00 88.25 77 PRO A N 1
ATOM 618 C CA . PRO A 1 77 ? 2.591 -6.785 -4.940 1.00 88.25 77 PRO A CA 1
ATOM 619 C C . PRO A 1 77 ? 1.682 -7.879 -5.508 1.00 88.25 77 PRO A C 1
ATOM 621 O O . PRO A 1 77 ? 1.112 -8.673 -4.762 1.00 88.25 77 PRO A O 1
ATOM 624 N N . LEU A 1 78 ? 1.603 -7.972 -6.840 1.00 86.81 78 LEU A N 1
ATOM 625 C CA . LEU A 1 78 ? 0.734 -8.932 -7.533 1.00 86.81 78 LEU A CA 1
ATOM 626 C C . LEU A 1 78 ? 0.963 -10.391 -7.092 1.00 86.81 78 LEU A C 1
ATOM 628 O O . LEU A 1 78 ? 0.020 -11.171 -7.072 1.00 86.81 78 LEU A O 1
ATOM 632 N N . SER A 1 79 ? 2.185 -10.745 -6.684 1.00 88.50 79 SER A N 1
ATOM 633 C CA . SER A 1 79 ? 2.546 -12.079 -6.181 1.00 88.50 79 SER A CA 1
ATOM 634 C C . SER A 1 79 ? 1.902 -12.460 -4.843 1.00 88.50 79 SER A C 1
ATOM 636 O O . SER A 1 79 ? 1.843 -13.644 -4.524 1.00 88.50 79 SER A O 1
ATOM 638 N N . LEU A 1 80 ? 1.444 -11.482 -4.058 1.00 88.62 80 LEU A N 1
ATOM 639 C CA . LEU A 1 80 ? 0.737 -11.688 -2.789 1.00 88.62 80 LEU A CA 1
ATOM 640 C C . LEU A 1 80 ? -0.783 -11.495 -2.929 1.00 88.62 80 LEU A C 1
ATOM 642 O O . LEU A 1 80 ? -1.514 -11.610 -1.946 1.00 88.62 80 LEU A O 1
ATOM 646 N N . LEU A 1 81 ? -1.261 -11.200 -4.139 1.00 89.19 81 LEU A N 1
ATOM 647 C CA . LEU A 1 81 ? -2.682 -11.166 -4.474 1.00 89.19 81 LEU A CA 1
ATOM 648 C C . LEU A 1 81 ? -3.133 -12.542 -5.002 1.00 89.19 81 LEU A C 1
ATOM 650 O O . LEU A 1 81 ? -2.287 -13.377 -5.331 1.00 89.19 81 LEU A O 1
ATOM 654 N N . PRO A 1 82 ? -4.453 -12.807 -5.091 1.00 90.25 82 PRO A N 1
ATOM 655 C CA . PRO A 1 82 ? -4.950 -14.052 -5.667 1.00 90.25 82 PRO A CA 1
ATOM 656 C C . PRO A 1 82 ? -4.324 -14.318 -7.048 1.00 90.25 82 PRO A C 1
ATOM 658 O O . PRO A 1 82 ? -4.328 -13.423 -7.898 1.00 90.25 82 PRO A O 1
ATOM 661 N N . PRO A 1 83 ? -3.768 -15.517 -7.299 1.00 89.62 83 PRO A N 1
ATOM 662 C CA . PRO A 1 83 ? -3.016 -15.797 -8.526 1.00 89.62 83 PRO A CA 1
ATOM 663 C C . PRO A 1 83 ? -3.897 -15.760 -9.783 1.00 89.62 83 PRO A C 1
ATOM 665 O O . PRO A 1 83 ? -3.412 -15.521 -10.887 1.00 89.62 83 PRO A O 1
ATOM 668 N N . ASP A 1 84 ? -5.201 -15.957 -9.615 1.00 91.00 84 ASP A N 1
ATOM 669 C CA . ASP A 1 84 ? -6.226 -15.867 -10.648 1.00 91.00 84 ASP A CA 1
ATOM 670 C C . ASP A 1 84 ? -6.766 -14.439 -10.836 1.00 91.00 84 ASP A C 1
ATOM 672 O O . ASP A 1 84 ? -7.674 -14.227 -11.636 1.00 91.00 84 ASP A O 1
ATOM 676 N N . LEU A 1 85 ? -6.219 -13.421 -10.156 1.00 88.81 85 LEU A N 1
ATOM 677 C CA . LEU A 1 85 ? -6.739 -12.051 -10.221 1.00 88.81 85 LEU A CA 1
ATOM 678 C C . LEU A 1 85 ? -6.856 -11.543 -11.665 1.00 88.81 85 LEU A C 1
ATOM 680 O O . LEU A 1 85 ? -7.882 -10.978 -12.038 1.00 88.81 85 LEU A O 1
ATOM 684 N N . VAL A 1 86 ? -5.844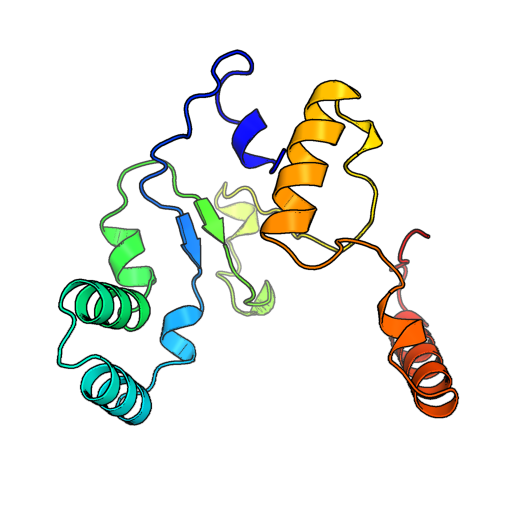 -11.798 -12.495 1.00 84.00 86 VAL A N 1
ATOM 685 C CA . VAL A 1 86 ? -5.819 -11.367 -13.903 1.00 84.00 86 VAL A CA 1
ATOM 686 C C . VAL A 1 86 ? -6.746 -12.182 -14.813 1.00 84.00 86 VAL A C 1
ATOM 688 O O . VAL A 1 86 ? -7.111 -11.705 -15.885 1.00 84.00 86 VAL A O 1
ATOM 691 N N . THR A 1 87 ? -7.164 -13.381 -14.397 1.00 86.75 87 THR A N 1
ATOM 692 C CA . THR A 1 87 ? -8.076 -14.259 -15.154 1.00 86.75 87 THR A CA 1
ATOM 693 C C . THR A 1 87 ? -9.514 -14.232 -14.629 1.00 86.75 87 THR A C 1
ATOM 695 O O . THR A 1 87 ? -10.435 -14.583 -15.361 1.00 86.75 87 THR A O 1
ATOM 698 N N . SER A 1 88 ? -9.735 -13.735 -13.410 1.00 86.94 88 SER A N 1
ATOM 699 C CA . SER A 1 88 ? -11.037 -13.636 -12.728 1.00 86.94 88 SER A CA 1
ATOM 700 C C . SER A 1 88 ? -12.025 -12.645 -13.366 1.00 86.94 88 SER A C 1
ATOM 702 O O . SER A 1 88 ? -13.160 -12.504 -12.913 1.00 86.94 88 SER A O 1
ATOM 704 N N . GLY A 1 89 ? -11.594 -11.911 -14.397 1.00 84.50 89 GLY A N 1
ATOM 705 C CA . GLY A 1 89 ? -12.344 -10.805 -14.995 1.00 84.50 89 GLY A CA 1
ATOM 706 C C . GLY A 1 89 ? -12.143 -9.459 -14.287 1.00 84.50 89 GLY A C 1
ATOM 707 O O . GLY A 1 89 ? -12.706 -8.450 -14.724 1.00 84.50 89 GLY A O 1
ATOM 708 N N . ALA A 1 90 ? -11.324 -9.401 -13.229 1.00 85.62 90 ALA A N 1
ATOM 709 C CA . ALA A 1 90 ? -10.910 -8.143 -12.620 1.00 85.62 90 ALA A CA 1
ATOM 710 C C . ALA A 1 90 ? -10.022 -7.325 -13.576 1.00 85.62 90 ALA A C 1
ATOM 712 O O . ALA A 1 90 ? -9.116 -7.840 -14.227 1.00 85.62 90 ALA A O 1
ATOM 713 N N . LYS A 1 91 ? -10.261 -6.010 -13.640 1.00 85.44 91 LYS A N 1
ATOM 714 C CA . LYS A 1 91 ? -9.415 -5.075 -14.397 1.00 85.44 91 LYS A CA 1
ATOM 715 C C . LYS A 1 91 ? -8.366 -4.479 -13.464 1.00 85.44 91 LYS A C 1
ATOM 717 O O . LYS A 1 91 ? -8.700 -3.642 -12.628 1.00 85.44 91 LYS A O 1
ATOM 722 N N . VAL A 1 92 ? -7.112 -4.890 -13.627 1.00 82.00 92 VAL A N 1
ATOM 723 C CA . VAL A 1 92 ? -5.981 -4.409 -12.821 1.00 82.00 92 VAL A CA 1
ATOM 724 C C . VAL A 1 92 ? -5.227 -3.321 -13.582 1.00 82.00 92 VAL A C 1
ATOM 726 O O . VAL A 1 92 ? -4.941 -3.466 -14.770 1.00 82.00 92 VAL A O 1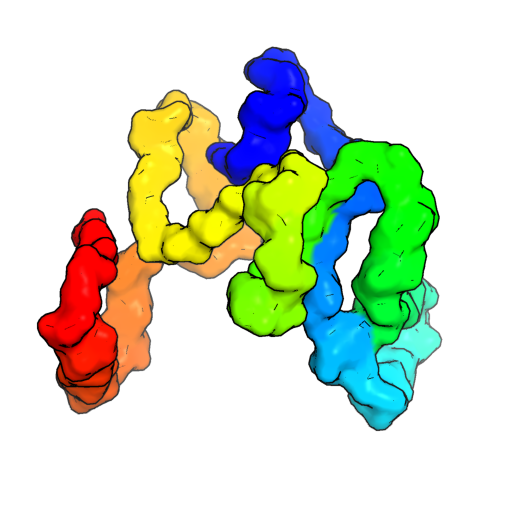
ATOM 729 N N . ARG A 1 93 ? -4.902 -2.220 -12.898 1.00 79.31 93 ARG A N 1
ATOM 730 C CA . ARG A 1 93 ? -4.032 -1.167 -13.429 1.00 79.31 93 ARG A CA 1
ATOM 731 C C . ARG A 1 93 ? -2.948 -0.841 -12.416 1.00 79.31 93 ARG A C 1
ATOM 733 O O . ARG A 1 93 ? -3.226 -0.213 -11.399 1.00 79.31 93 ARG A O 1
ATOM 740 N N . GLU A 1 94 ? -1.721 -1.221 -12.734 1.00 74.31 94 GLU A N 1
ATOM 741 C CA . GLU A 1 94 ? -0.553 -0.797 -11.975 1.00 74.31 94 GLU A CA 1
ATOM 742 C C . GLU A 1 94 ? -0.212 0.659 -12.317 1.00 74.31 94 GLU A C 1
ATOM 744 O O . GLU A 1 94 ? -0.286 1.083 -13.476 1.00 74.31 94 GLU A O 1
ATOM 749 N N . ILE A 1 95 ? 0.099 1.458 -11.298 1.00 72.75 95 ILE A N 1
ATOM 750 C CA . ILE A 1 95 ? 0.398 2.881 -11.464 1.00 72.75 95 ILE A CA 1
ATOM 751 C C . ILE A 1 95 ? 1.877 3.102 -11.161 1.00 72.75 95 ILE A C 1
ATOM 753 O O . ILE A 1 95 ? 2.275 3.220 -10.005 1.00 72.75 95 ILE A O 1
ATOM 757 N N . GLY A 1 96 ? 2.680 3.221 -12.218 1.00 61.75 96 GLY A N 1
ATOM 758 C CA . GLY A 1 96 ? 4.021 3.795 -12.142 1.00 61.75 96 GLY A CA 1
ATOM 759 C C . GLY A 1 96 ? 3.963 5.325 -12.110 1.00 61.75 96 GLY A C 1
ATOM 760 O O . GLY A 1 96 ? 3.090 5.943 -12.726 1.00 61.75 96 GLY A O 1
ATOM 761 N N . LYS A 1 97 ? 4.899 5.967 -11.405 1.00 58.94 97 LYS A N 1
ATOM 762 C CA . LYS A 1 97 ? 5.042 7.429 -11.446 1.00 58.94 97 LYS A CA 1
ATOM 763 C C . LYS A 1 97 ? 5.680 7.827 -12.781 1.00 58.94 97 LYS A C 1
ATOM 765 O O . LYS A 1 97 ? 6.877 7.658 -12.957 1.00 58.94 97 LYS A O 1
ATOM 770 N N . SER A 1 98 ? 4.888 8.354 -13.712 1.00 51.72 98 SER A N 1
ATOM 771 C CA . SER A 1 98 ? 5.382 9.052 -14.907 1.00 51.72 98 SER A CA 1
ATOM 772 C C . SER A 1 98 ? 4.466 10.228 -15.268 1.00 51.72 98 SER A C 1
ATOM 774 O O . SER A 1 98 ? 3.241 10.158 -15.135 1.00 51.72 98 SER A O 1
ATOM 776 N N . GLY A 1 99 ? 5.074 11.350 -15.661 1.00 53.28 99 GLY A N 1
ATOM 777 C CA . GLY A 1 99 ? 4.476 12.692 -15.707 1.00 53.28 99 GLY A CA 1
ATOM 778 C C . GLY A 1 99 ? 3.534 12.999 -16.880 1.00 53.28 99 GLY A C 1
ATOM 779 O O . GLY A 1 99 ? 3.420 14.152 -17.275 1.00 53.28 99 GLY A O 1
ATOM 780 N N . GLY A 1 100 ? 2.839 12.012 -17.451 1.00 57.78 100 GLY A N 1
ATOM 781 C CA . GLY A 1 100 ? 2.143 12.163 -18.741 1.00 57.78 100 GLY A CA 1
ATOM 782 C C . GLY A 1 100 ? 0.653 12.534 -18.710 1.00 57.78 100 GLY A C 1
ATOM 783 O O . GLY A 1 100 ? -0.013 12.418 -19.735 1.00 57.78 100 GLY A O 1
ATOM 784 N N . TRP A 1 101 ? 0.063 12.898 -17.565 1.00 60.38 101 TRP A N 1
ATOM 785 C CA . TRP A 1 101 ? -1.403 13.028 -17.469 1.00 60.38 101 TRP A CA 1
ATOM 786 C C . TRP A 1 101 ? -1.956 14.394 -17.900 1.00 60.38 101 TRP A C 1
ATOM 788 O O . TRP A 1 101 ? -3.118 14.464 -18.300 1.00 60.38 101 TRP A O 1
ATOM 798 N N . LYS A 1 102 ? -1.149 15.462 -17.858 1.00 57.50 102 LYS A N 1
ATOM 799 C CA . LYS A 1 102 ? -1.600 16.832 -18.170 1.00 57.50 102 LYS A CA 1
ATOM 800 C C . LYS A 1 102 ? -1.921 17.052 -19.650 1.00 57.50 102 LYS A C 1
ATOM 802 O O . LYS A 1 102 ? -2.799 17.847 -19.969 1.00 57.50 102 LYS A O 1
ATOM 807 N N . SER A 1 103 ? -1.278 16.304 -20.549 1.00 62.28 103 SER A N 1
ATOM 808 C CA . SER A 1 103 ? -1.485 16.406 -22.003 1.00 62.28 103 SER A CA 1
ATOM 809 C C . SER A 1 103 ? -2.874 15.956 -22.473 1.00 62.28 103 SER A C 1
ATOM 811 O O . SER A 1 103 ? -3.213 16.137 -23.637 1.00 62.28 103 SER A O 1
ATOM 813 N N . LYS A 1 104 ? -3.684 15.366 -21.584 1.00 63.19 104 LYS A N 1
ATOM 814 C CA . LYS A 1 104 ? -4.993 14.780 -21.908 1.00 63.19 104 LYS A CA 1
ATOM 815 C C . LYS A 1 104 ? -6.192 15.642 -21.505 1.00 63.19 104 LYS A C 1
ATOM 817 O O . LYS A 1 104 ? -7.323 15.196 -21.673 1.00 63.19 104 LYS A O 1
ATOM 822 N N . PHE A 1 105 ? -5.971 16.834 -20.954 1.00 66.19 105 PHE A N 1
ATOM 823 C CA . PHE A 1 105 ? -7.043 17.692 -20.443 1.00 66.19 105 PHE A CA 1
ATOM 824 C C . PHE A 1 105 ? -6.907 19.127 -20.961 1.00 66.19 105 PHE A C 1
ATOM 826 O O . PHE A 1 105 ? -5.814 19.578 -21.301 1.00 66.19 105 PHE A O 1
ATOM 833 N N . SER A 1 106 ? -8.033 19.846 -21.014 1.00 69.62 106 SER A N 1
ATOM 834 C CA . SER A 1 106 ? -8.073 21.270 -21.364 1.00 69.62 106 SER A CA 1
ATOM 835 C C . SER A 1 106 ? -7.240 22.110 -20.392 1.00 69.62 106 SER A C 1
ATOM 837 O O . SER A 1 106 ? -7.153 21.768 -19.210 1.00 69.62 106 SER A O 1
ATOM 839 N N . SER A 1 107 ? -6.730 23.252 -20.854 1.00 73.00 107 SER A N 1
ATOM 840 C CA . SER A 1 107 ? -5.995 24.225 -20.032 1.00 73.00 107 SER A CA 1
ATOM 841 C C . SER A 1 107 ? -6.751 24.633 -18.763 1.00 73.00 107 SER A C 1
ATOM 843 O O . SER A 1 107 ? -6.154 24.684 -17.694 1.00 73.00 107 SER A O 1
ATOM 845 N N . GLU A 1 108 ? -8.065 24.837 -18.850 1.00 74.44 108 GLU A N 1
ATOM 846 C CA . GLU A 1 108 ? -8.897 25.251 -17.715 1.00 74.44 108 GLU A CA 1
ATOM 847 C C . GLU A 1 108 ? -9.022 24.165 -16.634 1.00 74.44 108 GLU A C 1
ATOM 849 O O . GLU A 1 108 ? -8.750 24.418 -15.461 1.00 74.44 108 GLU A O 1
ATOM 854 N N . LEU A 1 109 ? -9.326 22.922 -17.029 1.00 66.88 109 LEU A N 1
ATOM 855 C CA . LEU A 1 109 ? -9.312 21.769 -16.117 1.00 66.88 109 LEU A CA 1
ATOM 856 C C . LEU A 1 109 ? -7.925 21.508 -15.513 1.00 66.88 109 LEU A C 1
ATOM 858 O O . LEU A 1 109 ? -7.835 21.105 -14.354 1.00 66.88 109 LEU A O 1
ATOM 862 N N . ASN A 1 110 ? -6.849 21.737 -16.273 1.00 70.38 110 ASN A N 1
ATOM 863 C CA . ASN A 1 110 ? -5.487 21.640 -15.748 1.00 70.38 110 ASN A CA 1
ATOM 864 C C . ASN A 1 110 ? -5.218 22.723 -14.694 1.00 70.38 110 ASN A C 1
ATOM 866 O O . ASN A 1 110 ? -4.631 22.412 -13.667 1.00 70.38 110 ASN A O 1
ATOM 870 N N . MET A 1 111 ? -5.702 23.952 -14.892 1.00 72.25 111 MET A N 1
ATOM 871 C CA . MET A 1 111 ? -5.511 25.061 -13.950 1.00 72.25 111 MET A CA 1
ATOM 872 C C . MET A 1 111 ? -6.287 24.857 -12.640 1.00 72.25 111 MET A C 1
ATOM 874 O O . MET A 1 111 ? -5.754 25.091 -11.557 1.00 72.25 111 MET A O 1
ATOM 878 N N . GLN A 1 112 ? -7.524 24.357 -12.723 1.00 70.31 112 GLN A N 1
ATOM 879 C CA . GLN A 1 112 ? -8.319 23.996 -11.542 1.00 70.31 112 GLN A CA 1
ATOM 880 C C . GLN A 1 112 ? -7.697 22.818 -10.779 1.00 70.31 112 GLN A C 1
ATOM 882 O O . GLN A 1 112 ? -7.627 22.841 -9.550 1.00 70.31 112 GLN A O 1
ATOM 887 N N . ALA A 1 113 ? -7.207 21.804 -11.502 1.00 63.38 113 ALA A N 1
ATOM 888 C CA . ALA A 1 113 ? -6.508 20.677 -10.899 1.00 63.38 113 ALA A CA 1
ATOM 889 C C . ALA A 1 113 ? -5.185 21.105 -10.250 1.00 63.38 113 ALA A C 1
ATOM 891 O O . ALA A 1 113 ? -4.890 20.643 -9.155 1.00 63.38 113 ALA A O 1
ATOM 892 N N . ASP A 1 114 ? -4.413 21.986 -10.889 1.00 66.69 114 ASP A N 1
ATOM 893 C CA . ASP A 1 114 ? -3.134 22.473 -10.366 1.00 66.69 114 ASP A CA 1
ATOM 894 C C . ASP A 1 114 ? -3.323 23.305 -9.098 1.00 66.69 114 ASP A C 1
ATOM 896 O O . ASP A 1 114 ? -2.638 23.046 -8.113 1.00 66.69 114 ASP A O 1
ATOM 900 N N . LYS A 1 115 ? -4.323 24.196 -9.066 1.00 73.62 115 LYS A N 1
ATOM 901 C CA . LYS A 1 115 ? -4.680 24.936 -7.848 1.00 73.62 115 LYS A CA 1
ATOM 902 C C . LYS A 1 115 ? -5.020 23.990 -6.691 1.00 73.62 115 LYS A C 1
ATOM 904 O O . LYS A 1 115 ? -4.480 24.119 -5.598 1.00 73.62 115 LYS A O 1
ATOM 909 N N . TRP A 1 116 ? -5.866 22.991 -6.945 1.00 70.44 116 TRP A N 1
ATOM 910 C CA . TRP A 1 116 ? -6.231 22.008 -5.924 1.00 70.44 116 TRP A CA 1
ATOM 911 C C . TRP A 1 116 ? -5.039 21.135 -5.490 1.00 70.44 116 TRP A C 1
ATOM 913 O O . TRP A 1 116 ? -4.902 20.829 -4.305 1.00 70.44 116 TRP A O 1
ATOM 923 N N . ILE A 1 117 ? -4.161 20.754 -6.429 1.00 66.75 117 ILE A N 1
ATOM 924 C CA . ILE A 1 117 ? -2.933 19.989 -6.160 1.00 66.75 117 ILE A CA 1
ATOM 925 C C . ILE A 1 117 ? -1.975 20.799 -5.290 1.00 66.75 117 ILE A C 1
ATOM 927 O O . ILE A 1 117 ? -1.456 20.244 -4.333 1.00 66.75 117 ILE A O 1
ATOM 931 N N . GLU A 1 118 ? -1.735 22.073 -5.591 1.00 66.88 118 GLU A N 1
ATOM 9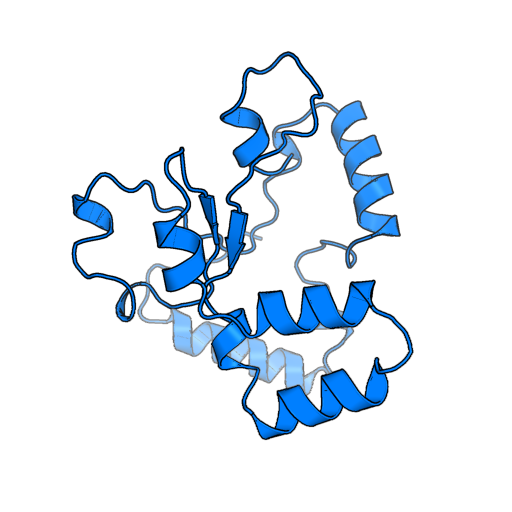32 C CA . GLU A 1 118 ? -0.828 22.926 -4.811 1.00 66.88 118 GLU A CA 1
ATOM 933 C C . GLU A 1 118 ? -1.307 23.119 -3.368 1.00 66.88 118 GLU A C 1
ATOM 935 O O . GLU A 1 118 ? -0.491 23.146 -2.447 1.00 66.88 118 GLU A O 1
ATOM 940 N N . GLU A 1 119 ? -2.623 23.196 -3.170 1.00 72.25 119 GLU A N 1
ATOM 941 C CA . GLU A 1 119 ? -3.244 23.375 -1.856 1.00 72.25 119 GLU A CA 1
ATOM 942 C C . GLU A 1 119 ? -3.304 22.072 -1.030 1.00 72.25 119 GLU A C 1
ATOM 944 O O . GLU A 1 119 ? -3.217 22.130 0.196 1.00 72.25 119 GLU A O 1
ATOM 949 N N . ASN A 1 120 ? -3.439 20.895 -1.666 1.00 60.44 120 ASN A N 1
ATOM 950 C CA . ASN A 1 120 ? -3.797 19.642 -0.968 1.00 60.44 120 ASN A CA 1
ATOM 951 C C . ASN A 1 120 ? -2.818 18.472 -1.169 1.00 60.44 120 ASN A C 1
ATOM 953 O O . ASN A 1 120 ? -2.884 17.471 -0.451 1.00 60.44 120 ASN A O 1
ATOM 957 N N . LEU A 1 121 ? -1.917 18.546 -2.147 1.00 64.25 121 LEU A N 1
ATOM 958 C CA . LEU A 1 121 ? -0.975 17.483 -2.490 1.00 64.25 121 LEU A CA 1
ATOM 959 C C . LEU A 1 121 ? 0.455 18.039 -2.553 1.00 64.25 121 LEU A C 1
ATOM 961 O O . LEU A 1 121 ? 0.704 19.209 -2.815 1.00 64.25 121 LEU A O 1
ATOM 965 N N . ARG A 1 122 ? 1.465 17.191 -2.317 1.00 65.06 122 ARG A N 1
ATOM 966 C CA . ARG A 1 122 ? 2.864 17.612 -2.540 1.00 65.06 122 ARG A CA 1
ATOM 967 C C . ARG A 1 122 ? 3.059 17.951 -4.026 1.00 65.06 122 ARG A C 1
ATOM 969 O O . ARG A 1 122 ? 2.398 17.336 -4.853 1.00 65.06 122 ARG A O 1
ATOM 976 N N . GLN A 1 123 ? 4.029 18.824 -4.345 1.00 63.25 123 GLN A N 1
ATOM 977 C CA . GLN A 1 123 ? 4.303 19.488 -5.647 1.00 63.25 123 GLN A CA 1
ATOM 978 C C . GLN A 1 123 ? 4.091 18.702 -6.964 1.00 63.25 123 GLN A C 1
ATOM 980 O O . GLN A 1 123 ? 4.078 19.315 -8.0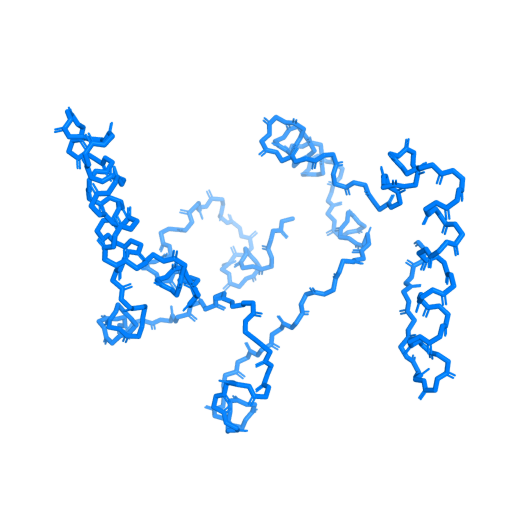26 1.00 63.25 123 GLN A O 1
ATOM 985 N N . GLY A 1 124 ? 3.990 17.370 -6.950 1.00 64.25 124 GLY A N 1
ATOM 986 C CA . GLY A 1 124 ? 3.582 16.580 -8.116 1.00 64.25 124 GLY A CA 1
ATOM 987 C C . GLY A 1 124 ? 4.596 16.545 -9.262 1.00 64.25 124 GLY A C 1
ATOM 988 O O . GLY A 1 124 ? 4.275 16.034 -10.331 1.00 64.25 124 GLY A O 1
ATOM 989 N N . LYS A 1 125 ? 5.811 17.070 -9.055 1.00 64.38 125 LYS A N 1
ATOM 990 C CA . LYS A 1 125 ? 6.892 17.102 -10.048 1.00 64.38 125 LYS A CA 1
ATOM 991 C C . LYS A 1 125 ? 7.780 15.862 -9.935 1.00 64.38 125 LYS A C 1
ATOM 993 O O . LYS A 1 125 ? 8.248 15.523 -8.845 1.00 64.38 125 LYS A O 1
ATOM 998 N N . SER A 1 126 ? 8.049 15.220 -11.071 1.00 67.25 126 SER A N 1
ATOM 999 C CA . SER A 1 126 ? 9.119 14.225 -11.196 1.00 67.25 126 SER A CA 1
ATOM 1000 C C . SER A 1 126 ? 10.483 14.884 -10.960 1.00 67.25 126 SER A C 1
ATOM 1002 O O . SER A 1 126 ? 10.656 16.074 -11.206 1.00 67.25 126 SER A O 1
ATOM 1004 N N . GLY A 1 127 ? 11.447 14.135 -10.422 1.00 70.06 127 GLY A N 1
ATOM 1005 C CA . GLY A 1 127 ? 12.818 14.623 -10.206 1.00 70.06 127 GLY A CA 1
ATOM 1006 C C . GLY A 1 127 ? 13.031 15.559 -9.006 1.00 70.06 127 GLY A C 1
ATOM 1007 O O . GLY A 1 127 ? 14.173 15.779 -8.616 1.00 70.06 127 GLY A O 1
ATOM 1008 N N . GLY A 1 128 ? 11.973 16.033 -8.334 1.00 75.94 128 GLY A N 1
ATOM 1009 C CA . GLY A 1 128 ? 12.083 16.928 -7.167 1.00 75.94 128 GLY A CA 1
ATOM 1010 C C . GLY A 1 128 ? 12.770 16.330 -5.927 1.00 75.94 128 GLY A C 1
ATOM 1011 O O . GLY A 1 128 ? 12.943 17.022 -4.928 1.00 75.94 128 GLY A O 1
ATOM 1012 N N . TRP A 1 129 ? 13.145 15.049 -5.960 1.00 75.94 129 TRP A N 1
ATOM 1013 C CA . TRP A 1 129 ? 13.943 14.404 -4.916 1.00 75.94 129 TRP A CA 1
ATOM 1014 C C . TRP A 1 129 ? 15.436 14.748 -5.027 1.00 75.94 129 TRP A C 1
ATOM 1016 O O . TRP A 1 129 ? 16.096 14.845 -3.996 1.00 75.94 129 TRP A O 1
ATOM 1026 N N . LYS A 1 130 ? 15.948 15.018 -6.239 1.00 79.25 130 LYS A N 1
ATOM 1027 C CA . LYS A 1 130 ? 17.379 15.280 -6.475 1.00 79.25 130 LYS A CA 1
ATOM 1028 C C . LYS A 1 130 ? 17.885 16.528 -5.753 1.00 79.25 130 LYS A C 1
ATOM 1030 O O . LYS A 1 130 ? 19.025 16.560 -5.307 1.00 79.25 130 LYS A O 1
ATOM 1035 N N . SER A 1 131 ? 17.024 17.533 -5.577 1.00 83.19 131 SER A N 1
ATOM 1036 C CA . SER A 1 131 ? 17.336 18.750 -4.813 1.00 83.19 131 SER A CA 1
ATOM 1037 C C . SER A 1 131 ? 17.305 18.554 -3.295 1.00 83.19 131 SER A C 1
ATOM 1039 O O . SER A 1 131 ? 17.757 19.427 -2.560 1.00 83.19 131 SER A O 1
ATOM 1041 N N . LYS A 1 132 ? 16.756 17.432 -2.815 1.00 84.19 132 LYS A N 1
ATOM 1042 C CA . LYS A 1 132 ? 16.684 17.091 -1.386 1.00 84.19 132 LYS A CA 1
ATOM 1043 C C . LYS A 1 132 ? 17.817 16.173 -0.945 1.00 84.19 132 LYS A C 1
ATOM 1045 O O . LYS A 1 132 ? 18.040 16.023 0.251 1.00 84.19 132 LYS A O 1
ATOM 1050 N N . PHE A 1 133 ? 18.473 15.516 -1.896 1.00 87.31 133 PHE A N 1
ATOM 1051 C CA . PHE A 1 133 ? 19.546 14.567 -1.642 1.00 87.31 133 PHE A CA 1
ATOM 1052 C C . PHE A 1 133 ? 20.891 15.289 -1.725 1.00 87.31 133 PHE A C 1
ATOM 1054 O O . PHE A 1 133 ? 21.069 16.217 -2.515 1.00 87.31 133 PHE A O 1
ATOM 1061 N N . SER A 1 134 ? 21.851 14.860 -0.905 1.00 91.69 134 SER A N 1
ATOM 1062 C CA . SER A 1 134 ? 23.242 15.274 -1.083 1.00 91.69 134 SER A CA 1
ATOM 1063 C C . SER A 1 134 ? 23.786 14.728 -2.409 1.00 91.69 134 SER A C 1
ATOM 1065 O O . SER A 1 134 ? 23.232 13.786 -2.977 1.00 91.69 134 SER A O 1
ATOM 1067 N N . SER A 1 135 ? 24.896 15.293 -2.898 1.00 91.56 135 SER A N 1
ATOM 1068 C CA . SER A 1 135 ? 25.580 14.779 -4.098 1.00 91.56 135 SER A CA 1
ATOM 1069 C C . SER A 1 135 ? 25.872 13.275 -3.988 1.00 91.56 135 SER A C 1
ATOM 1071 O O . SER A 1 135 ? 25.578 12.511 -4.901 1.00 91.56 135 SER A O 1
ATOM 1073 N N . GLU A 1 136 ? 26.347 12.839 -2.818 1.00 93.56 136 GLU A N 1
ATOM 1074 C CA . GLU A 1 136 ? 26.619 11.432 -2.519 1.00 93.56 136 GLU A CA 1
ATOM 1075 C C . GLU A 1 136 ? 25.359 10.559 -2.606 1.00 93.56 136 GLU A C 1
ATOM 1077 O O . GLU A 1 136 ? 25.359 9.532 -3.279 1.00 93.56 136 GLU A O 1
ATOM 1082 N N . LEU A 1 137 ? 24.251 10.987 -1.991 1.00 91.31 137 LEU A N 1
ATOM 1083 C CA . LEU A 1 137 ? 22.993 10.238 -2.040 1.00 91.31 137 LEU A CA 1
ATOM 1084 C C . LEU A 1 137 ? 22.409 10.175 -3.456 1.00 91.31 137 LEU A C 1
ATOM 1086 O O . LEU A 1 137 ? 21.801 9.169 -3.816 1.00 91.31 137 LEU A O 1
ATOM 1090 N N . ASN A 1 138 ? 22.599 11.221 -4.264 1.00 90.88 138 ASN A N 1
ATOM 1091 C CA . ASN A 1 138 ? 22.213 11.197 -5.673 1.00 90.88 138 ASN A CA 1
ATOM 1092 C C . ASN A 1 138 ? 23.015 10.143 -6.448 1.00 90.88 138 ASN A C 1
ATOM 1094 O O . ASN A 1 138 ? 22.411 9.330 -7.141 1.00 90.88 138 ASN A O 1
ATOM 1098 N N . MET A 1 139 ? 24.340 10.087 -6.269 1.00 91.25 139 MET A N 1
ATOM 1099 C CA . MET A 1 139 ? 25.179 9.068 -6.916 1.00 91.25 139 MET A CA 1
ATOM 1100 C C . MET A 1 139 ? 24.809 7.646 -6.475 1.00 91.25 139 MET A C 1
ATOM 1102 O O . MET A 1 139 ? 24.738 6.743 -7.306 1.00 91.25 139 MET A O 1
ATOM 1106 N N . GLN A 1 140 ? 24.532 7.441 -5.183 1.00 92.94 140 GLN A N 1
ATOM 1107 C CA . GLN A 1 140 ? 24.093 6.140 -4.667 1.00 92.94 140 GLN A CA 1
ATOM 1108 C C . GLN A 1 140 ? 22.741 5.717 -5.251 1.00 92.94 140 GLN A C 1
ATOM 1110 O O . GLN A 1 140 ? 22.578 4.561 -5.640 1.00 92.94 140 GLN A O 1
ATOM 1115 N N . ALA A 1 141 ? 21.785 6.645 -5.342 1.00 89.75 141 ALA A N 1
ATOM 1116 C CA . ALA A 1 141 ? 20.479 6.378 -5.932 1.00 89.75 141 ALA A CA 1
ATOM 1117 C C . ALA A 1 141 ? 20.589 6.060 -7.430 1.00 89.75 141 ALA A C 1
ATOM 1119 O O . ALA A 1 141 ? 20.007 5.074 -7.879 1.00 89.75 141 ALA A O 1
ATOM 1120 N N . ASP A 1 142 ? 21.365 6.842 -8.187 1.00 90.62 142 ASP A N 1
ATOM 1121 C CA . ASP A 1 142 ? 21.570 6.619 -9.622 1.00 90.62 142 ASP A CA 1
ATOM 1122 C C . ASP A 1 142 ? 22.246 5.255 -9.875 1.00 90.62 142 ASP A C 1
ATOM 1124 O O . ASP A 1 142 ? 21.764 4.478 -10.703 1.00 90.62 142 ASP A O 1
ATOM 1128 N N . LYS A 1 143 ? 23.274 4.897 -9.088 1.00 94.25 143 LYS A N 1
ATOM 1129 C CA . LYS A 1 143 ? 23.925 3.577 -9.153 1.00 94.25 143 LYS A CA 1
ATOM 1130 C C . LYS A 1 143 ? 22.954 2.433 -8.839 1.00 94.25 143 LYS A C 1
ATOM 1132 O O . LYS A 1 143 ? 22.924 1.440 -9.562 1.00 94.25 143 LYS A O 1
ATOM 1137 N N . TRP A 1 144 ? 22.137 2.568 -7.791 1.00 94.12 144 TRP A N 1
ATOM 1138 C CA . TRP A 1 144 ? 21.141 1.552 -7.432 1.00 94.12 144 TRP A CA 1
ATOM 1139 C C . TRP A 1 144 ? 20.098 1.361 -8.543 1.00 94.12 144 TRP A C 1
ATOM 1141 O O . TRP A 1 144 ? 19.737 0.226 -8.856 1.00 94.12 144 TRP A O 1
ATOM 1151 N N . ILE A 1 145 ? 19.636 2.450 -9.170 1.00 90.38 145 ILE A N 1
ATOM 1152 C CA . ILE A 1 145 ? 18.703 2.389 -10.305 1.00 90.38 145 ILE A CA 1
ATOM 1153 C C . ILE A 1 145 ? 19.349 1.650 -11.484 1.00 90.38 145 ILE A C 1
ATOM 1155 O O . ILE A 1 145 ? 18.723 0.752 -12.048 1.00 90.38 145 ILE A O 1
ATOM 1159 N N . GLU A 1 146 ? 20.591 1.987 -11.840 1.00 92.50 146 GLU A N 1
ATOM 1160 C CA . GLU A 1 146 ? 21.315 1.336 -12.937 1.00 92.50 146 GLU A CA 1
ATOM 1161 C C . GLU A 1 146 ? 21.470 -0.173 -12.698 1.00 92.50 146 GLU A C 1
ATOM 1163 O O . GLU A 1 146 ? 21.133 -0.977 -13.569 1.00 92.50 146 GLU A O 1
ATOM 1168 N N . GLU A 1 147 ? 21.901 -0.572 -11.500 1.00 95.06 147 GLU A N 1
ATOM 1169 C CA . GLU A 1 147 ? 22.103 -1.979 -11.139 1.00 95.06 147 GLU A CA 1
ATOM 1170 C C . GLU A 1 147 ? 20.799 -2.793 -11.183 1.00 95.06 147 GLU A C 1
ATOM 1172 O O . GLU A 1 147 ? 20.790 -3.900 -11.727 1.00 95.06 147 GLU A O 1
ATOM 1177 N N . ASN A 1 148 ? 19.689 -2.244 -10.673 1.00 94.75 148 ASN A N 1
ATOM 1178 C CA . ASN A 1 148 ? 18.394 -2.939 -10.650 1.00 94.75 148 ASN A CA 1
ATOM 1179 C C . ASN A 1 148 ? 17.714 -2.991 -12.027 1.00 94.75 148 ASN A C 1
ATOM 1181 O O . ASN A 1 148 ? 16.922 -3.898 -12.281 1.00 94.75 148 ASN A O 1
ATOM 1185 N N . LEU A 1 149 ? 18.022 -2.053 -12.930 1.00 92.44 149 LEU A N 1
ATOM 1186 C CA . LEU A 1 149 ? 17.460 -2.037 -14.284 1.00 92.44 149 LEU A CA 1
ATOM 1187 C C . LEU A 1 149 ? 18.329 -2.760 -15.319 1.00 92.44 149 LEU A C 1
ATOM 1189 O O . LEU A 1 149 ? 17.812 -3.096 -16.388 1.00 92.44 149 LEU A O 1
ATOM 1193 N N . ARG A 1 150 ? 19.608 -3.031 -15.015 1.00 92.00 150 ARG A N 1
ATOM 1194 C CA . ARG A 1 150 ? 20.627 -3.538 -15.956 1.00 92.00 150 ARG A CA 1
ATOM 1195 C C . ARG A 1 150 ? 20.182 -4.737 -16.793 1.00 92.00 150 ARG A C 1
ATOM 1197 O O . ARG A 1 150 ? 20.486 -4.791 -17.979 1.00 92.00 150 ARG A O 1
ATOM 1204 N N . ASN A 1 151 ? 19.466 -5.678 -16.183 1.00 94.69 151 ASN A N 1
ATOM 1205 C CA . ASN A 1 151 ? 19.028 -6.925 -16.822 1.00 94.69 151 ASN A CA 1
ATOM 1206 C C . ASN A 1 151 ? 17.512 -6.951 -17.078 1.00 94.69 151 ASN A C 1
ATOM 1208 O O . ASN A 1 151 ? 16.906 -8.018 -17.123 1.00 94.69 151 ASN A O 1
ATOM 1212 N N . THR A 1 152 ? 16.890 -5.777 -17.194 1.00 93.31 152 THR A N 1
ATOM 1213 C CA . THR A 1 152 ? 15.453 -5.631 -17.448 1.00 93.31 152 THR A CA 1
ATOM 1214 C C . THR A 1 152 ? 15.220 -4.705 -18.636 1.00 93.31 152 THR A C 1
ATOM 1216 O O . THR A 1 152 ? 16.019 -3.803 -18.900 1.00 93.31 152 THR A O 1
ATOM 1219 N N . ASP A 1 153 ? 14.072 -4.853 -19.290 1.00 93.94 153 ASP A N 1
ATOM 1220 C CA . ASP A 1 153 ? 13.610 -3.919 -20.326 1.00 93.94 153 ASP A CA 1
ATOM 1221 C C . ASP A 1 153 ? 12.835 -2.720 -19.738 1.00 93.94 153 ASP A C 1
ATOM 1223 O O . ASP A 1 153 ? 12.304 -1.885 -20.468 1.00 93.94 153 ASP A O 1
ATOM 1227 N N . ILE A 1 154 ? 12.762 -2.603 -18.405 1.00 88.81 154 ILE A N 1
ATOM 1228 C CA . ILE A 1 154 ? 12.024 -1.537 -17.716 1.00 88.81 154 ILE A CA 1
ATOM 1229 C C . ILE A 1 154 ? 12.797 -0.220 -17.835 1.00 88.81 154 ILE A C 1
ATOM 1231 O O . ILE A 1 154 ? 13.968 -0.136 -17.463 1.00 88.81 154 ILE A O 1
ATOM 1235 N N . ARG A 1 155 ? 12.142 0.837 -18.321 1.00 86.56 155 ARG A N 1
ATOM 1236 C CA . ARG A 1 155 ? 12.701 2.196 -18.401 1.00 86.56 155 ARG A CA 1
ATOM 1237 C C . ARG A 1 155 ? 11.680 3.216 -17.907 1.00 86.56 155 ARG A C 1
ATOM 1239 O O . ARG A 1 155 ? 10.489 3.094 -18.190 1.00 86.56 155 ARG A O 1
ATOM 1246 N N . PHE A 1 156 ? 12.149 4.225 -17.176 1.00 81.19 156 PHE A N 1
ATOM 1247 C CA . PHE A 1 156 ? 11.321 5.359 -16.770 1.00 81.19 156 PHE A CA 1
ATOM 1248 C C . PHE A 1 156 ? 11.384 6.451 -17.849 1.00 81.19 156 PHE A C 1
ATOM 1250 O O . PHE A 1 156 ? 12.483 6.762 -18.303 1.00 81.19 156 PHE A O 1
ATOM 1257 N N . PRO A 1 157 ? 10.246 7.023 -18.277 1.00 78.50 157 PRO A N 1
ATOM 1258 C CA . PRO A 1 157 ? 10.248 8.185 -19.160 1.00 78.50 157 PRO A CA 1
ATOM 1259 C C . PRO A 1 157 ? 10.739 9.430 -18.407 1.00 78.50 157 PRO A C 1
ATOM 1261 O O . PRO A 1 157 ? 10.483 9.558 -17.205 1.00 78.50 157 PRO A O 1
ATOM 1264 N N . GLU A 1 158 ? 11.416 10.328 -19.123 1.00 63.59 158 GLU A N 1
ATOM 1265 C CA . GLU A 1 158 ? 11.858 11.635 -18.609 1.00 63.59 158 GLU A CA 1
ATOM 1266 C C . GLU A 1 158 ? 10.691 12.605 -18.363 1.00 63.59 158 GLU A C 1
ATOM 1268 O O . GLU A 1 158 ? 9.710 12.593 -19.148 1.00 63.59 158 GLU A O 1
#

InterPro domains:
  IPR027417 P-loop containing nucleoside triphosphate hydrolase [G3DSA:3.40.50.300] (121-158)